Protein AF-A0A3D3S6A7-F1 (afdb_monomer)

Structure (mmCIF, N/CA/C/O backbone):
data_AF-A0A3D3S6A7-F1
#
_entry.id   AF-A0A3D3S6A7-F1
#
loop_
_atom_site.group_PDB
_atom_site.id
_atom_site.type_symbol
_atom_site.label_atom_id
_atom_site.label_alt_id
_atom_site.label_comp_id
_atom_site.label_asym_id
_atom_site.label_entity_id
_atom_site.label_seq_id
_atom_site.pdbx_PDB_ins_code
_atom_site.Cartn_x
_atom_site.Cartn_y
_atom_site.Cartn_z
_atom_site.occupancy
_atom_site.B_iso_or_equiv
_atom_site.auth_seq_id
_atom_site.auth_comp_id
_atom_site.auth_asym_id
_atom_site.auth_atom_id
_atom_site.pdbx_PDB_model_num
ATOM 1 N N . ARG A 1 1 ? 10.191 -50.984 2.517 1.00 50.88 1 ARG A N 1
ATOM 2 C CA . ARG A 1 1 ? 9.176 -50.179 1.794 1.00 50.88 1 ARG A CA 1
ATOM 3 C C . ARG A 1 1 ? 9.493 -48.716 2.070 1.00 50.88 1 ARG A C 1
ATOM 5 O O . ARG A 1 1 ? 9.140 -48.213 3.123 1.00 50.88 1 ARG A O 1
ATOM 12 N N . SER A 1 2 ? 10.295 -48.117 1.198 1.00 43.03 2 SER A N 1
ATOM 13 C CA . SER A 1 2 ? 10.957 -46.824 1.391 1.00 43.03 2 SER A CA 1
ATOM 14 C C . SER A 1 2 ? 10.021 -45.696 0.961 1.00 43.03 2 SER A C 1
ATOM 16 O O . SER A 1 2 ? 9.555 -45.708 -0.174 1.00 43.03 2 SER A O 1
ATOM 18 N N . THR A 1 3 ? 9.727 -44.738 1.836 1.00 58.53 3 THR A N 1
ATOM 19 C CA . THR A 1 3 ? 8.980 -43.529 1.465 1.00 58.53 3 THR A CA 1
ATOM 20 C C . THR A 1 3 ? 9.973 -42.404 1.217 1.00 58.53 3 THR A C 1
ATOM 22 O O . THR A 1 3 ? 10.469 -41.776 2.150 1.00 58.53 3 THR A O 1
ATOM 25 N N . LEU A 1 4 ? 10.290 -42.208 -0.061 1.00 64.62 4 LEU A N 1
ATOM 26 C CA . LEU A 1 4 ? 10.981 -41.035 -0.583 1.00 64.62 4 LEU A CA 1
ATOM 27 C C . LEU A 1 4 ? 10.211 -39.774 -0.173 1.00 64.62 4 LEU A C 1
ATOM 29 O O . LEU A 1 4 ? 9.109 -39.532 -0.659 1.00 64.62 4 LEU A O 1
ATOM 33 N N . PHE A 1 5 ? 10.784 -38.988 0.734 1.00 54.16 5 PHE A N 1
ATOM 34 C CA . PHE A 1 5 ? 10.364 -37.605 0.936 1.00 54.16 5 PHE A CA 1
ATOM 35 C C . PHE A 1 5 ? 10.839 -36.778 -0.270 1.00 54.16 5 PHE A C 1
ATOM 37 O O . PHE A 1 5 ? 11.926 -37.053 -0.788 1.00 54.16 5 PHE A O 1
ATOM 44 N N . PRO A 1 6 ? 10.051 -35.808 -0.764 1.00 64.81 6 PRO A N 1
ATOM 45 C CA . PRO A 1 6 ? 10.388 -35.095 -1.987 1.00 64.81 6 PRO A CA 1
ATOM 46 C C . PRO A 1 6 ? 11.673 -34.282 -1.802 1.00 64.81 6 PRO A C 1
ATOM 48 O O . PRO A 1 6 ? 11.753 -33.394 -0.956 1.00 64.81 6 PRO A O 1
ATOM 51 N N . TYR A 1 7 ? 12.680 -34.595 -2.618 1.00 55.81 7 TYR A N 1
ATOM 52 C CA . TYR A 1 7 ? 13.903 -33.815 -2.757 1.00 55.81 7 TYR A CA 1
ATOM 53 C C . TYR A 1 7 ? 13.586 -32.486 -3.451 1.00 55.81 7 TYR A C 1
ATOM 55 O O . TYR A 1 7 ? 13.594 -32.407 -4.678 1.00 55.81 7 TYR A O 1
ATOM 63 N N . THR A 1 8 ? 13.320 -31.419 -2.702 1.00 66.56 8 THR A N 1
ATOM 64 C CA . THR A 1 8 ? 13.476 -30.075 -3.264 1.00 66.56 8 THR A CA 1
ATOM 65 C C . THR A 1 8 ? 14.943 -29.689 -3.125 1.00 66.56 8 THR A C 1
ATOM 67 O O . THR A 1 8 ? 15.425 -29.294 -2.066 1.00 66.56 8 THR A O 1
ATOM 70 N N . THR A 1 9 ? 15.704 -29.865 -4.203 1.00 67.44 9 THR A N 1
A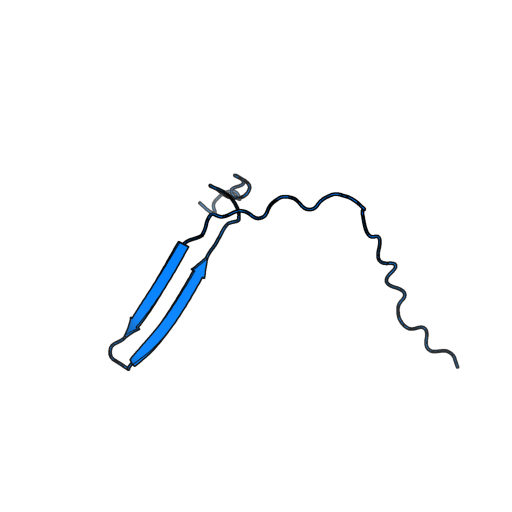TOM 71 C CA . THR A 1 9 ? 17.048 -29.297 -4.300 1.00 67.44 9 THR A CA 1
ATOM 72 C C . THR A 1 9 ? 16.921 -27.773 -4.245 1.00 67.44 9 THR A C 1
ATOM 74 O O . THR A 1 9 ? 16.479 -27.142 -5.202 1.00 67.44 9 THR A O 1
ATOM 77 N N . LEU A 1 10 ? 17.265 -27.178 -3.102 1.00 73.38 10 LEU A N 1
ATOM 78 C CA . LEU A 1 10 ? 17.307 -25.730 -2.919 1.00 73.38 10 LEU A CA 1
ATOM 79 C C . LEU A 1 10 ? 18.574 -25.179 -3.583 1.00 73.38 10 LEU A C 1
ATOM 81 O O . LEU A 1 10 ? 19.662 -25.263 -3.012 1.00 73.38 10 LEU A O 1
ATOM 85 N N . PHE A 1 11 ? 18.435 -24.592 -4.769 1.00 72.62 11 PHE A N 1
ATOM 86 C CA . PHE A 1 11 ? 19.493 -23.778 -5.360 1.00 72.62 11 PHE A CA 1
ATOM 87 C C . PHE A 1 11 ? 19.489 -22.407 -4.685 1.00 72.62 11 PHE A C 1
ATOM 89 O O . PHE A 1 11 ? 18.599 -21.590 -4.907 1.00 72.62 11 PHE A O 1
ATOM 96 N N . ARG A 1 12 ? 20.476 -22.171 -3.819 1.00 67.75 12 ARG A N 1
ATOM 97 C CA . ARG A 1 12 ? 20.766 -20.842 -3.275 1.00 67.75 12 ARG A CA 1
ATOM 98 C C . ARG A 1 12 ? 21.720 -20.144 -4.239 1.00 67.75 12 ARG A C 1
ATOM 100 O O . ARG A 1 12 ? 22.842 -20.602 -4.424 1.00 67.75 12 ARG A O 1
ATOM 107 N N . SER A 1 13 ? 21.262 -19.071 -4.872 1.00 75.38 13 SER A N 1
ATOM 108 C CA . SER A 1 13 ? 22.140 -18.142 -5.580 1.00 75.38 13 SER A CA 1
ATOM 109 C C . SER A 1 13 ? 22.832 -17.247 -4.557 1.00 75.38 13 SER A C 1
ATOM 111 O O . SER A 1 13 ? 22.146 -16.603 -3.767 1.00 75.38 13 SER A O 1
ATOM 113 N N . ASP A 1 14 ? 24.159 -17.158 -4.606 1.00 76.50 14 ASP A N 1
ATOM 114 C CA . ASP A 1 14 ? 24.980 -16.289 -3.743 1.00 76.50 14 ASP A CA 1
ATOM 115 C C . ASP A 1 14 ? 24.907 -14.799 -4.155 1.00 76.50 14 ASP A C 1
ATOM 117 O O . ASP A 1 14 ? 25.821 -14.008 -3.932 1.00 76.50 14 ASP A O 1
ATOM 121 N N . ALA A 1 15 ? 23.824 -14.411 -4.833 1.00 78.88 15 ALA A N 1
ATOM 122 C CA . ALA A 1 15 ? 23.615 -13.043 -5.266 1.00 78.88 15 ALA A CA 1
ATOM 123 C C . ALA A 1 15 ? 23.198 -12.190 -4.057 1.00 78.88 15 ALA A C 1
ATOM 125 O O . ALA A 1 15 ? 22.312 -12.606 -3.302 1.00 78.88 15 ALA A O 1
ATOM 126 N N . PRO A 1 16 ? 23.791 -10.999 -3.869 1.00 80.06 16 PRO A N 1
ATOM 127 C CA . PRO A 1 16 ? 23.336 -10.084 -2.837 1.00 80.06 16 PRO A CA 1
ATOM 128 C C . PRO A 1 16 ? 21.869 -9.728 -3.092 1.00 80.06 16 PRO A C 1
ATOM 130 O O . PRO A 1 16 ? 21.478 -9.426 -4.222 1.00 80.06 16 PRO A O 1
ATOM 133 N N . ALA A 1 17 ? 21.056 -9.776 -2.036 1.00 78.88 17 ALA A N 1
ATOM 134 C CA . ALA A 1 17 ? 19.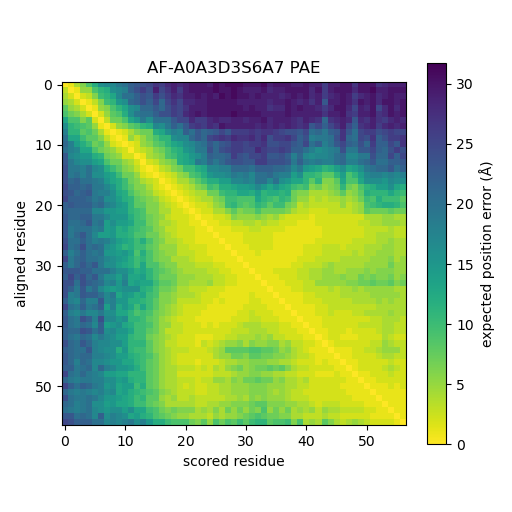682 -9.306 -2.105 1.00 78.88 17 ALA A CA 1
ATOM 135 C C . ALA A 1 17 ? 19.673 -7.822 -2.496 1.00 78.88 17 ALA A C 1
ATOM 137 O O . ALA A 1 17 ? 20.507 -7.041 -2.026 1.00 78.88 17 ALA A O 1
ATOM 138 N N . ALA A 1 18 ? 18.731 -7.437 -3.357 1.00 80.38 18 ALA A N 1
ATOM 139 C CA . ALA A 1 18 ? 18.495 -6.028 -3.623 1.00 80.38 18 ALA A CA 1
ATOM 140 C C . ALA A 1 18 ? 18.108 -5.316 -2.309 1.00 80.38 18 ALA A C 1
ATOM 142 O O . ALA A 1 18 ? 17.451 -5.934 -1.463 1.00 80.38 18 ALA A O 1
ATOM 143 N N . PRO A 1 19 ? 18.502 -4.045 -2.121 1.00 84.00 19 PRO A N 1
ATOM 144 C CA . PRO A 1 19 ? 18.054 -3.256 -0.980 1.00 84.00 19 PRO A CA 1
ATOM 145 C C . PRO A 1 19 ? 16.524 -3.217 -0.908 1.00 84.00 19 PRO A C 1
ATOM 147 O O . PRO A 1 19 ? 15.855 -3.119 -1.937 1.00 84.00 19 PRO A O 1
ATOM 150 N N . GLU A 1 20 ? 15.974 -3.282 0.302 1.00 86.31 20 GLU A N 1
ATOM 151 C CA . GLU A 1 20 ? 14.539 -3.1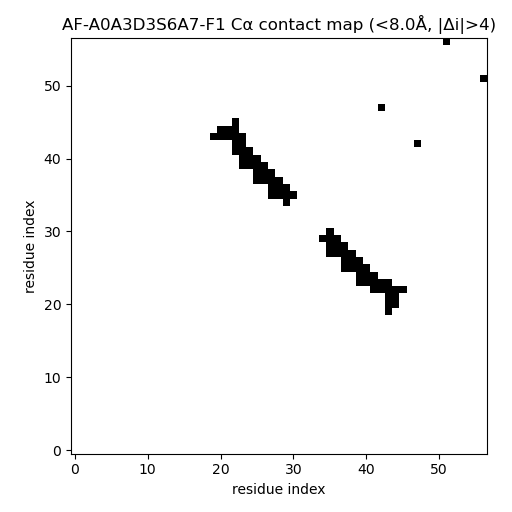01 0.515 1.00 86.31 20 GLU A CA 1
ATOM 152 C C . GLU A 1 20 ? 14.142 -1.648 0.220 1.00 86.31 20 GLU A C 1
ATOM 154 O O . GLU A 1 20 ? 14.873 -0.711 0.554 1.00 86.31 20 GLU A O 1
ATOM 159 N N . GLY A 1 21 ? 12.992 -1.460 -0.426 1.00 86.69 21 GLY A N 1
ATOM 160 C CA . GLY A 1 21 ? 12.467 -0.133 -0.710 1.00 86.69 21 GLY A CA 1
ATOM 161 C C . GLY A 1 21 ? 11.760 0.473 0.504 1.00 86.69 21 GLY A C 1
ATOM 162 O O . GLY A 1 21 ? 11.140 -0.230 1.299 1.00 86.69 21 GLY A O 1
ATOM 163 N N . THR A 1 22 ? 11.869 1.791 0.663 1.00 92.94 22 THR A N 1
ATOM 164 C CA . THR A 1 22 ? 11.342 2.522 1.829 1.00 92.94 22 THR A CA 1
ATOM 165 C C . THR A 1 22 ? 9.979 3.168 1.571 1.00 92.94 22 THR A C 1
ATOM 167 O O . THR A 1 22 ? 9.430 3.838 2.446 1.00 92.94 22 THR A O 1
ATOM 170 N N . ASP A 1 23 ? 9.428 2.990 0.370 1.00 95.44 23 ASP A N 1
ATOM 171 C CA . ASP A 1 23 ? 8.214 3.662 -0.077 1.00 95.44 23 ASP A CA 1
ATOM 172 C C . ASP A 1 23 ? 6.967 2.903 0.376 1.00 95.44 23 ASP A C 1
ATOM 174 O O . ASP A 1 23 ? 6.604 1.844 -0.145 1.00 95.44 23 ASP A O 1
ATOM 178 N N . THR A 1 24 ? 6.289 3.460 1.373 1.00 95.69 24 THR A N 1
ATOM 179 C CA . THR A 1 24 ? 5.064 2.908 1.956 1.00 95.69 24 THR A CA 1
ATOM 180 C C . THR A 1 24 ? 4.035 4.016 2.153 1.00 95.69 24 THR A C 1
ATOM 182 O O . THR A 1 24 ? 4.359 5.200 2.221 1.00 95.69 24 THR A O 1
ATOM 185 N N . THR A 1 25 ? 2.764 3.646 2.257 1.00 96.19 25 THR A N 1
ATOM 186 C CA . THR A 1 25 ? 1.710 4.523 2.772 1.00 96.19 25 THR A CA 1
ATOM 187 C C . THR A 1 25 ? 1.038 3.826 3.940 1.00 96.19 25 THR A C 1
ATOM 189 O O . THR A 1 25 ? 0.645 2.664 3.832 1.00 96.19 25 THR A O 1
ATOM 192 N N . HIS A 1 26 ? 0.908 4.540 5.054 1.00 97.56 26 HIS A N 1
ATOM 193 C CA . HIS A 1 26 ? 0.251 4.050 6.256 1.00 97.56 26 HIS A CA 1
ATOM 194 C C . HIS A 1 26 ? -0.997 4.876 6.549 1.00 97.56 26 HIS A C 1
ATOM 196 O O . HIS A 1 26 ? -0.969 6.104 6.457 1.00 97.56 26 HIS A O 1
ATOM 202 N N . PHE A 1 27 ? -2.080 4.211 6.937 1.00 97.88 27 PHE A N 1
ATOM 203 C CA . PHE A 1 27 ? -3.287 4.878 7.405 1.00 97.88 27 PHE A CA 1
ATOM 204 C C . PHE A 1 27 ? -4.017 4.037 8.452 1.00 97.88 27 PHE A C 1
ATOM 206 O O . PHE A 1 27 ? -3.827 2.825 8.563 1.00 97.88 27 PHE A O 1
ATOM 213 N N . SER A 1 28 ? -4.865 4.706 9.229 1.00 97.75 28 SER A N 1
ATOM 214 C CA . SER A 1 28 ? -5.713 4.077 10.241 1.00 97.75 28 SER A CA 1
ATOM 215 C C . SER A 1 28 ? -7.135 4.630 10.155 1.00 97.75 28 SER A C 1
ATOM 217 O O . SER A 1 28 ? -7.322 5.817 9.890 1.00 97.75 28 SER A O 1
ATOM 219 N N . VAL A 1 29 ? -8.128 3.766 10.367 1.00 97.88 29 VAL A N 1
ATOM 220 C CA . VAL A 1 29 ? -9.561 4.087 10.319 1.00 97.88 29 VAL A CA 1
ATOM 221 C C . VAL A 1 29 ? -10.239 3.566 11.582 1.00 97.88 29 VAL A C 1
ATOM 223 O O . VAL A 1 29 ? -9.976 2.444 12.014 1.00 97.88 29 VAL A O 1
ATOM 226 N N . VAL A 1 30 ? -11.128 4.383 12.147 1.00 98.25 30 VAL A N 1
ATOM 227 C CA . VAL A 1 30 ? -12.015 4.027 13.261 1.00 98.25 30 VAL A CA 1
ATOM 228 C C . VAL A 1 30 ? -13.440 4.420 12.879 1.00 98.25 30 VAL A C 1
ATOM 230 O O . VAL A 1 30 ? -13.646 5.544 12.418 1.00 98.25 30 VAL A O 1
ATOM 233 N N . ASP A 1 31 ? -14.408 3.518 13.045 1.00 98.06 31 ASP A N 1
ATOM 234 C CA . ASP A 1 31 ? -15.828 3.804 12.798 1.00 98.06 31 ASP A CA 1
ATOM 235 C C . ASP A 1 31 ? -16.630 4.053 14.091 1.00 98.06 31 ASP A C 1
ATOM 237 O O . ASP A 1 31 ? -16.118 3.954 15.207 1.00 98.06 31 ASP A O 1
ATOM 241 N N . ALA A 1 32 ? -17.907 4.419 13.945 1.00 97.88 32 ALA A N 1
ATOM 242 C CA . ALA A 1 32 ? -18.781 4.776 15.066 1.00 97.88 32 ALA A CA 1
ATOM 243 C C . ALA A 1 32 ? -19.167 3.579 15.955 1.00 97.88 32 ALA A C 1
ATOM 245 O O . ALA A 1 32 ? -19.532 3.761 17.115 1.00 97.88 32 ALA A O 1
ATOM 246 N N . GLN A 1 33 ? -19.096 2.362 15.418 1.00 98.19 33 GLN A N 1
ATOM 247 C CA . GLN A 1 33 ? -19.335 1.112 16.130 1.00 98.19 33 GLN A CA 1
ATOM 248 C C . GLN A 1 33 ? -18.100 0.671 16.929 1.00 98.19 33 GLN A C 1
ATOM 250 O O . GLN A 1 33 ? -18.177 -0.295 17.688 1.00 98.19 33 GLN A O 1
ATOM 255 N N . GLY A 1 34 ? -16.980 1.385 16.788 1.00 97.56 34 GLY A N 1
ATOM 256 C CA . GLY A 1 34 ? -15.726 1.101 17.472 1.00 97.56 34 GLY A CA 1
ATOM 257 C C . GLY A 1 34 ? -14.851 0.084 16.743 1.00 97.56 34 GLY A C 1
ATOM 258 O O . GLY A 1 34 ? -13.902 -0.420 17.343 1.00 97.56 34 GLY A O 1
ATOM 259 N N . ASN A 1 35 ? -15.131 -0.226 15.472 1.00 98.19 35 ASN A N 1
ATOM 260 C CA . ASN A 1 35 ? -14.231 -1.049 14.673 1.00 98.19 35 ASN A CA 1
ATOM 261 C C . ASN A 1 35 ? -12.990 -0.235 14.302 1.00 98.19 35 ASN A C 1
ATOM 263 O O . ASN A 1 35 ? -13.082 0.946 13.961 1.00 98.19 35 ASN A O 1
ATOM 267 N N . ILE A 1 36 ? -11.825 -0.881 14.352 1.00 97.94 36 ILE A N 1
ATOM 268 C CA . ILE A 1 36 ? -10.525 -0.243 14.131 1.00 97.94 36 ILE A CA 1
ATOM 269 C C . ILE A 1 36 ? -9.745 -1.054 13.101 1.00 97.94 36 ILE A C 1
ATOM 271 O O . ILE A 1 36 ? -9.618 -2.272 13.228 1.00 97.94 36 ILE A O 1
ATOM 275 N N . VAL A 1 37 ? -9.184 -0.368 12.105 1.00 97.25 37 VAL A N 1
ATOM 276 C CA . VAL A 1 37 ? -8.287 -0.951 11.101 1.00 97.25 37 VAL A CA 1
ATOM 277 C C . VAL A 1 37 ? -7.048 -0.073 10.957 1.00 97.25 37 VAL A C 1
ATOM 279 O O . VAL A 1 37 ? -7.150 1.149 10.877 1.00 97.25 37 VAL A O 1
ATOM 282 N N . SER A 1 38 ? -5.877 -0.701 10.886 1.00 97.75 38 SER A N 1
ATOM 283 C CA . SER A 1 38 ? -4.603 -0.053 10.572 1.00 97.75 38 SER A CA 1
ATOM 284 C C . SER A 1 38 ? -3.936 -0.810 9.431 1.00 97.75 38 SER A C 1
ATOM 286 O O . SER A 1 38 ? -3.900 -2.043 9.448 1.00 97.75 38 SER A O 1
ATOM 288 N N . ALA A 1 39 ? -3.462 -0.088 8.418 1.00 97.00 39 ALA A N 1
ATOM 289 C CA . ALA A 1 39 ? -2.910 -0.683 7.212 1.00 97.00 39 ALA A CA 1
ATOM 290 C C . ALA A 1 39 ? -1.644 0.048 6.752 1.00 97.00 39 ALA A C 1
ATOM 292 O O . ALA A 1 39 ? -1.602 1.277 6.695 1.00 97.00 39 ALA A O 1
ATOM 293 N N . THR A 1 40 ? -0.631 -0.736 6.378 1.00 97.06 40 THR A N 1
ATOM 294 C CA . THR A 1 40 ? 0.600 -0.284 5.716 1.00 97.06 40 THR A CA 1
ATOM 295 C C . THR A 1 40 ? 0.677 -0.957 4.351 1.00 97.06 40 THR A C 1
ATOM 297 O O . THR A 1 40 ? 0.670 -2.185 4.275 1.00 97.06 40 THR A O 1
ATOM 300 N N . LEU A 1 41 ? 0.720 -0.172 3.277 1.00 95.81 41 LEU A N 1
ATOM 301 C CA . LEU A 1 41 ? 0.756 -0.652 1.892 1.00 95.81 41 LEU A CA 1
ATOM 302 C C . LEU A 1 41 ? 2.038 -0.171 1.198 1.00 95.81 41 LEU A C 1
ATOM 304 O O . LEU A 1 41 ? 2.552 0.899 1.522 1.00 95.81 41 LEU A O 1
ATOM 308 N N . SER A 1 42 ? 2.546 -0.941 0.232 1.00 95.31 42 SER A N 1
ATOM 309 C CA . SER A 1 42 ? 3.758 -0.615 -0.533 1.00 95.31 42 SER A CA 1
ATOM 310 C C . SER A 1 42 ? 3.744 -1.248 -1.926 1.00 95.31 42 SER A C 1
ATOM 312 O O . SER A 1 42 ? 3.147 -2.305 -2.126 1.00 95.31 42 SER A O 1
ATOM 314 N N . ILE A 1 43 ? 4.458 -0.615 -2.862 1.00 94.69 43 ILE A N 1
ATOM 315 C CA . ILE A 1 43 ? 4.866 -1.176 -4.163 1.00 94.69 43 ILE A CA 1
ATOM 316 C C . ILE A 1 43 ? 6.400 -1.293 -4.267 1.00 94.69 43 ILE A C 1
ATOM 318 O O . ILE A 1 43 ? 6.958 -1.311 -5.361 1.00 94.69 43 ILE A O 1
ATOM 322 N N . ASN A 1 44 ? 7.072 -1.407 -3.116 1.00 91.38 44 ASN A N 1
ATOM 323 C CA . ASN A 1 44 ? 8.520 -1.465 -2.911 1.00 91.38 44 ASN A CA 1
ATOM 324 C C . ASN A 1 44 ? 9.242 -0.129 -3.172 1.00 91.38 44 ASN A C 1
ATOM 326 O O . ASN A 1 44 ? 9.733 0.476 -2.227 1.00 91.38 44 ASN A O 1
ATOM 330 N N . ILE A 1 45 ? 9.257 0.353 -4.414 1.00 91.56 45 I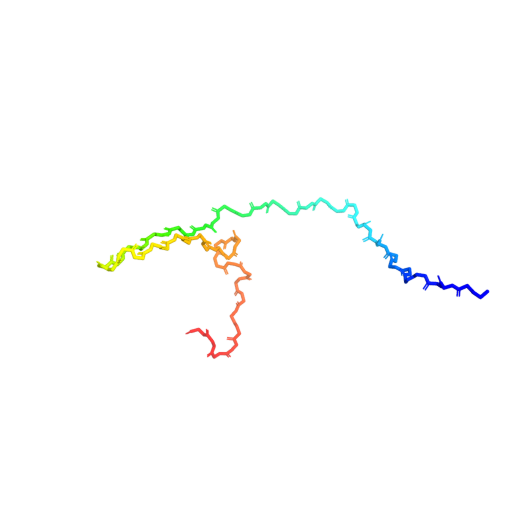LE A N 1
ATOM 331 C CA . ILE A 1 45 ? 9.953 1.580 -4.857 1.00 91.56 45 ILE A CA 1
ATOM 332 C C . ILE A 1 45 ? 8.971 2.557 -5.523 1.00 91.56 45 ILE A C 1
ATOM 334 O O . ILE A 1 45 ? 7.841 2.155 -5.817 1.00 91.56 45 ILE A O 1
ATOM 338 N N . PRO A 1 46 ? 9.339 3.822 -5.819 1.00 91.38 46 PRO A N 1
ATOM 339 C CA . PRO A 1 46 ? 8.419 4.754 -6.464 1.00 91.38 46 PRO A CA 1
ATOM 340 C C . PRO A 1 46 ? 7.949 4.204 -7.816 1.00 91.38 46 PRO A C 1
ATOM 342 O O . PRO A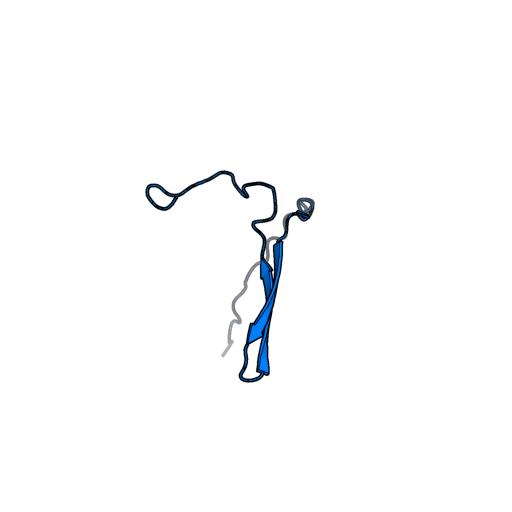 1 46 ? 8.764 3.845 -8.662 1.00 91.38 46 PRO A O 1
ATOM 345 N N . PHE A 1 47 ? 6.628 4.125 -8.006 1.00 92.69 47 PHE A N 1
ATOM 346 C CA . PHE A 1 47 ? 5.963 3.495 -9.163 1.00 92.69 47 PHE A CA 1
ATOM 347 C C . PHE A 1 47 ? 6.219 1.984 -9.344 1.00 92.69 47 PHE A C 1
ATOM 349 O O . PHE A 1 47 ? 5.829 1.408 -10.363 1.00 92.69 47 PHE A O 1
ATOM 356 N N . GLY A 1 48 ? 6.810 1.314 -8.352 1.00 91.56 48 GLY A N 1
ATOM 357 C CA . GLY A 1 48 ? 7.069 -0.122 -8.366 1.00 91.56 48 GLY A CA 1
ATOM 358 C C . GLY A 1 48 ? 7.925 -0.534 -9.559 1.00 91.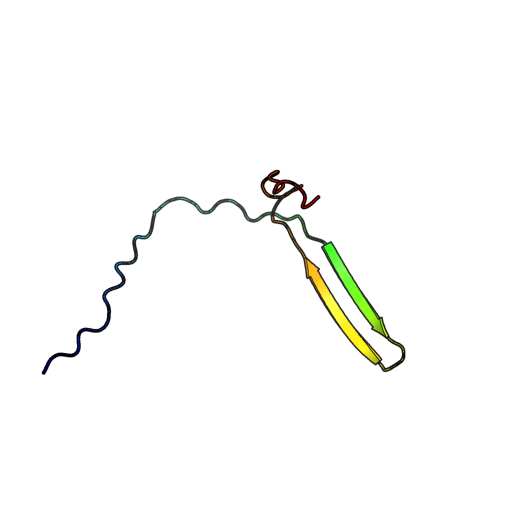56 48 GLY A C 1
ATOM 359 O O . GLY A 1 48 ? 8.960 0.060 -9.836 1.00 91.56 48 GLY A O 1
ATOM 360 N N . SER A 1 49 ? 7.489 -1.546 -10.305 1.00 92.94 49 SER A N 1
ATOM 361 C CA . SER A 1 49 ? 8.189 -1.983 -11.519 1.00 92.94 49 SER A CA 1
ATOM 362 C C . SER A 1 49 ? 8.083 -0.997 -12.692 1.00 92.94 49 SER A C 1
ATOM 364 O O . SER A 1 49 ? 8.706 -1.227 -13.726 1.00 92.94 49 SER A O 1
ATOM 366 N N . GLY A 1 50 ? 7.249 0.045 -12.586 1.00 94.06 50 GLY A N 1
ATOM 367 C CA . GLY A 1 50 ? 6.878 0.913 -13.706 1.00 94.06 50 GLY A CA 1
ATOM 368 C C . GLY A 1 50 ? 6.030 0.217 -14.781 1.00 94.06 50 GLY A C 1
ATOM 369 O O . GLY A 1 50 ? 5.710 0.827 -15.799 1.00 94.06 50 GLY A O 1
ATOM 370 N N . PHE A 1 51 ? 5.661 -1.052 -14.579 1.00 95.81 51 PHE A N 1
ATOM 371 C CA . PHE A 1 51 ? 4.828 -1.816 -15.500 1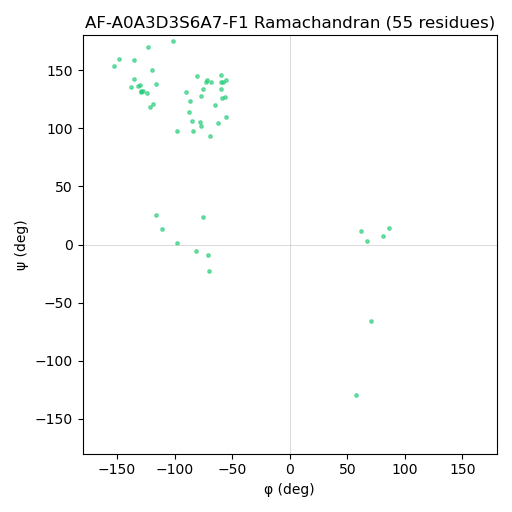.00 95.81 51 PHE A CA 1
ATOM 372 C C . PHE A 1 51 ? 3.347 -1.657 -15.156 1.00 95.81 51 PHE A C 1
ATOM 374 O O . PHE A 1 51 ? 2.939 -1.877 -14.016 1.00 95.81 51 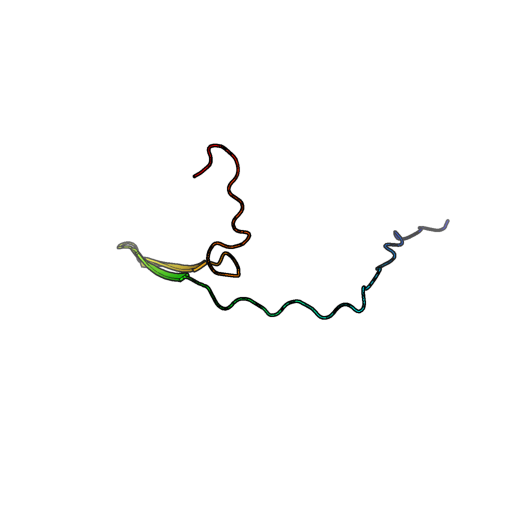PHE A O 1
ATOM 381 N N . VAL A 1 52 ? 2.537 -1.352 -16.169 1.00 96.94 52 VAL A N 1
ATOM 382 C CA . VAL A 1 52 ? 1.078 -1.272 -16.057 1.00 96.94 52 VAL A CA 1
ATOM 383 C C . VAL A 1 52 ? 0.463 -2.271 -17.040 1.00 96.94 52 VAL A C 1
ATOM 385 O O . VAL A 1 52 ? 0.688 -2.140 -18.248 1.00 96.94 52 VAL A O 1
ATOM 388 N N . PRO A 1 53 ? -0.298 -3.276 -16.570 1.00 96.50 53 PRO A N 1
ATOM 389 C CA . PRO A 1 53 ? -1.043 -4.155 -17.460 1.00 96.50 53 PRO A CA 1
ATOM 390 C C . PRO A 1 53 ? -2.019 -3.356 -18.354 1.00 96.50 53 PRO A C 1
ATOM 392 O O . PRO A 1 53 ? -2.653 -2.406 -17.884 1.00 96.50 53 PRO A O 1
ATOM 395 N N . PRO A 1 54 ? -2.174 -3.703 -19.647 1.00 97.38 54 PRO A N 1
ATOM 396 C CA . PRO A 1 54 ? -3.075 -2.975 -20.538 1.00 97.38 54 PRO A CA 1
ATOM 397 C C . PRO A 1 54 ? -4.516 -2.928 -20.007 1.00 97.38 54 PRO A C 1
ATO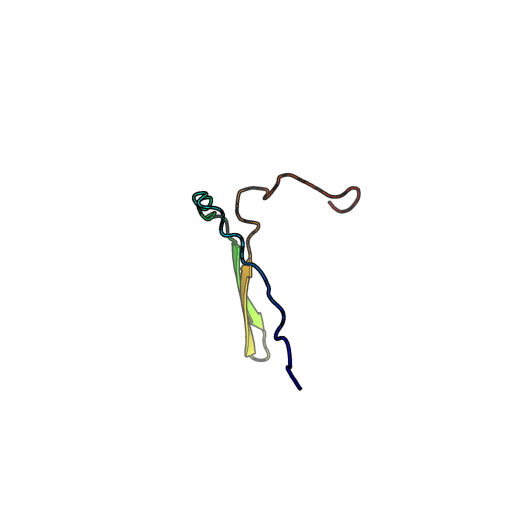M 399 O O . PRO A 1 54 ? -5.110 -3.965 -19.720 1.00 97.38 54 PRO A O 1
ATOM 402 N N . GLY A 1 55 ? -5.083 -1.722 -19.910 1.00 97.62 55 GLY A N 1
ATOM 403 C CA . GLY A 1 55 ? -6.469 -1.501 -19.481 1.00 97.62 55 GLY A CA 1
ATOM 404 C C . GLY A 1 55 ? -6.717 -1.529 -17.966 1.00 97.62 55 GLY A C 1
ATOM 405 O O . GLY A 1 55 ? -7.876 -1.474 -17.572 1.00 97.62 55 GLY A O 1
ATOM 406 N N . THR A 1 56 ? -5.678 -1.605 -17.123 1.00 95.44 56 THR A N 1
ATOM 407 C CA . THR A 1 56 ? -5.826 -1.687 -15.651 1.00 95.44 56 THR A CA 1
ATOM 408 C C . THR A 1 56 ? -5.355 -0.439 -14.897 1.00 95.44 56 THR A C 1
ATOM 410 O O . THR A 1 56 ? -5.106 -0.533 -13.696 1.00 95.44 56 THR A O 1
ATOM 413 N N . GLY A 1 57 ? -5.135 0.672 -15.608 1.00 83.81 57 GLY A N 1
ATOM 414 C CA . GLY A 1 57 ? -4.795 1.972 -15.016 1.00 83.81 57 GLY A CA 1
ATOM 415 C C . GLY A 1 57 ? -6.043 2.718 -14.581 1.00 83.81 57 GLY A C 1
ATOM 416 O O . GLY A 1 57 ? -6.382 3.690 -15.288 1.00 83.81 57 GLY A O 1
#

Mean predicted aligned error: 10.81 Å

Solvent-accessible surface area (backbone atoms only — not comparable to full-atom values): 4193 Å² total; per-residue (Å²): 138,85,82,82,71,85,82,76,82,79,84,78,73,93,65,81,76,76,81,83,54,87,48,65,50,74,54,73,50,73,52,96,89,68,52,74,51,77,50,78,47,69,59,41,42,89,73,38,89,72,76,75,65,91,94,74,126

Secondary structure (DSSP, 8-state):
--------------PPPPPPP--EEEEEEE-TT--EEEEEEE-SSTTTTS---TT--

Radius of gyration: 21.15 Å; Cα contacts (8 Å, |Δi|>4): 38; chains: 1; bounding box: 44×55×38 Å

Foldseek 3Di:
DDDDDDDPPDDDDPDDDDDFAPDKDWDKDADPVGDIDIDIDDLRYVCNPVDDDPPRD

pLDDT: mean 86.11, std 14.55, range [43.03, 98.25]

Nearest PDB structures (foldseek):
  2k8h-assembly1_A  TM=4.210E-01  e=3.192E+00  Trypanosoma brucei
  8a5d-assembly1_X  TM=3.994E-01  e=5.940E+00  Thermochaetoides thermophila
  8yt8-assembly1_B  TM=3.298E-01  e=3.926E+00  Mus musculus
  8a5q-assembly1_X  TM=3.952E-01  e=6.819E+00  Thermochaetoides thermophila

Sequence (57 aa):
RSTLFPYTTLFRSDAPAAPEGTDTTHFSVVDAQGNIVSATLSINIPFGSGFVPPGTG